Protein AF-A0A2G6BCM5-F1 (afdb_monomer)

Secondary structure (DSSP, 8-state):
-----------------S----S------HHHHHHHHHHHHHHHHHHHHHHHHTTSTTTHHHHHHHHHHHHHHHTHHHHHHHHHHHHHHHHHHHHHHHTTT-

pLDDT: mean 72.97, std 20.81, range [36.59, 98.31]

Sequence (102 aa):
MWEGKKLPKLTSNHQEYEVKLGKHIIFFNKNYRYIFIINELVLGVIFIVGSVFFFFESLKTAGIILFVVGSAQLFIRPILKILHATTLRKINQANQRYEMMD

Radius of gyration: 22.01 Å; Cα contacts (8 Å, |Δi|>4): 28; chains: 1; bounding box: 38×27×80 Å

Solvent-accessible surface area (backbone atoms only — not comparable to full-atom values): 6339 Å² total; per-residue (Å²): 141,84,83,80,82,79,73,84,85,84,77,79,92,88,80,93,72,96,67,88,81,69,92,66,80,72,83,66,54,78,65,54,59,54,53,53,54,48,53,53,51,52,42,52,49,36,47,53,54,19,56,58,2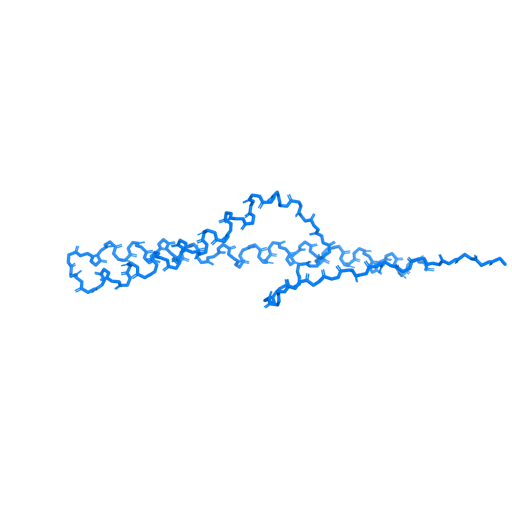4,64,79,36,83,92,36,30,68,60,15,51,52,33,43,54,54,35,56,60,58,60,48,53,63,59,52,56,50,51,59,48,54,61,52,53,54,56,54,54,55,51,55,56,53,53,72,73,75,113

Foldseek 3Di:
DDDDPDDDDDDDDDDDDDDPPPDDCPCPPPVVVVVVVVLVVVLVVLLVVLVVLCVPPVSVVVSVVSVVVSVVSVVPVVVVVVVSVVVVVVVVVVVVVVVVVD

Structure (mmCIF, N/CA/C/O backbone):
data_AF-A0A2G6BCM5-F1
#
_entry.id   AF-A0A2G6BCM5-F1
#
loop_
_atom_site.group_PDB
_atom_site.id
_atom_site.type_symbol
_atom_site.label_atom_id
_atom_site.label_alt_id
_atom_site.label_comp_id
_atom_site.label_asym_id
_atom_site.label_entity_id
_atom_site.label_seq_id
_atom_site.pdbx_PDB_ins_code
_atom_site.Cartn_x
_atom_site.Cartn_y
_atom_site.Cartn_z
_atom_site.occupancy
_atom_site.B_iso_or_equiv
_atom_site.auth_seq_id
_atom_site.auth_comp_id
_atom_site.auth_asym_id
_atom_site.auth_atom_id
_atom_site.pdbx_PDB_model_num
ATOM 1 N N . MET A 1 1 ? 13.187 -2.005 -59.687 1.00 42.97 1 MET A N 1
ATOM 2 C CA . MET A 1 1 ? 13.797 -2.716 -58.546 1.00 42.97 1 MET A CA 1
ATOM 3 C C . MET A 1 1 ? 13.168 -2.131 -57.287 1.00 42.97 1 MET A C 1
ATOM 5 O O . MET A 1 1 ? 13.555 -1.053 -56.866 1.00 42.97 1 MET A O 1
ATOM 9 N N . TRP A 1 2 ? 12.076 -2.732 -56.813 1.00 48.53 2 TRP A N 1
ATOM 10 C CA . TRP A 1 2 ? 11.314 -2.255 -55.654 1.00 48.53 2 TRP A CA 1
ATOM 11 C C . TRP A 1 2 ? 11.614 -3.180 -54.477 1.00 48.53 2 TRP A C 1
ATOM 13 O O . TRP A 1 2 ? 11.211 -4.340 -54.515 1.00 48.53 2 TRP A O 1
ATOM 23 N N . GLU A 1 3 ? 12.286 -2.685 -53.439 1.00 52.31 3 GLU A N 1
ATOM 24 C CA . GLU A 1 3 ? 12.360 -3.379 -52.151 1.00 52.31 3 GLU A CA 1
ATOM 25 C C . GLU A 1 3 ? 11.439 -2.683 -51.149 1.00 52.31 3 GLU A C 1
ATOM 27 O O . GLU A 1 3 ? 11.685 -1.571 -50.680 1.00 52.31 3 GLU A O 1
ATOM 32 N N . GLY A 1 4 ? 10.316 -3.341 -50.864 1.00 55.62 4 GLY A N 1
ATOM 33 C CA . GLY A 1 4 ? 9.338 -2.890 -49.888 1.00 55.62 4 GLY A CA 1
ATOM 34 C C . GLY A 1 4 ? 9.919 -2.916 -48.478 1.00 55.62 4 GLY A C 1
ATOM 35 O O . GLY A 1 4 ? 10.125 -3.985 -47.900 1.00 55.62 4 GLY A O 1
ATOM 36 N N . LYS A 1 5 ? 10.113 -1.735 -47.886 1.00 59.44 5 LYS A N 1
ATOM 37 C CA . LYS A 1 5 ? 10.359 -1.599 -46.448 1.00 59.44 5 LYS A CA 1
ATOM 38 C C . LYS A 1 5 ? 9.104 -2.066 -45.706 1.00 59.44 5 LYS A C 1
ATOM 40 O O . LYS A 1 5 ? 8.089 -1.373 -45.678 1.00 59.44 5 LYS A O 1
ATOM 45 N N . LYS A 1 6 ? 9.142 -3.276 -45.141 1.00 53.69 6 LYS A N 1
ATOM 46 C CA . LYS A 1 6 ? 8.050 -3.817 -44.320 1.00 53.69 6 LYS A CA 1
ATOM 47 C C . LYS A 1 6 ? 7.919 -2.972 -43.053 1.00 53.69 6 LYS A C 1
ATOM 49 O O . LYS A 1 6 ? 8.758 -3.050 -42.161 1.00 53.69 6 LYS A O 1
ATOM 54 N N . LEU A 1 7 ? 6.856 -2.175 -42.976 1.00 58.16 7 LEU A N 1
ATOM 55 C CA . LEU A 1 7 ? 6.463 -1.497 -41.744 1.00 58.16 7 LEU A CA 1
ATOM 56 C C . LEU A 1 7 ? 6.103 -2.550 -40.673 1.00 58.16 7 LEU A C 1
ATOM 58 O O . LEU A 1 7 ? 5.454 -3.551 -41.000 1.00 58.16 7 LEU A O 1
ATOM 62 N N . PRO A 1 8 ? 6.503 -2.362 -39.402 1.00 53.88 8 PRO A N 1
ATOM 63 C CA . PRO A 1 8 ? 6.144 -3.282 -38.331 1.00 53.88 8 PRO A CA 1
ATOM 64 C C . PRO A 1 8 ? 4.622 -3.292 -38.129 1.00 53.88 8 PRO A C 1
ATOM 66 O O . PRO A 1 8 ? 4.003 -2.253 -37.902 1.00 53.88 8 PRO A O 1
ATOM 69 N N . LYS A 1 9 ? 4.010 -4.480 -38.207 1.00 43.50 9 LYS A N 1
ATOM 70 C CA . LYS A 1 9 ? 2.583 -4.679 -37.922 1.00 43.50 9 LYS A CA 1
ATOM 71 C C . LYS A 1 9 ? 2.317 -4.429 -36.436 1.00 43.50 9 LYS A C 1
ATOM 73 O O . LYS A 1 9 ? 2.774 -5.189 -35.587 1.00 43.50 9 LYS A O 1
ATOM 78 N N . LEU A 1 10 ? 1.554 -3.382 -36.133 1.00 54.22 10 LEU A N 1
ATOM 79 C CA . LEU A 1 10 ? 1.018 -3.118 -34.800 1.00 54.22 10 LEU A CA 1
ATOM 80 C C . LEU A 1 10 ? -0.303 -3.879 -34.654 1.00 54.22 10 LEU A C 1
ATOM 82 O O . LEU A 1 10 ? -1.333 -3.452 -35.169 1.00 54.22 10 LEU A O 1
ATOM 86 N N . THR A 1 11 ? -0.265 -5.039 -33.999 1.00 40.94 11 THR A N 1
ATOM 87 C CA . THR A 1 11 ? -1.452 -5.872 -33.765 1.00 40.94 11 THR A CA 1
ATOM 88 C C . THR A 1 11 ? -1.962 -5.726 -32.326 1.00 40.94 11 THR A C 1
ATOM 90 O O . THR A 1 11 ? -1.314 -6.215 -31.407 1.00 40.94 11 THR A O 1
ATOM 93 N N . SER A 1 12 ? -3.135 -5.085 -32.200 1.00 42.16 12 SER A N 1
ATOM 94 C CA . SER A 1 12 ? -4.279 -5.352 -31.292 1.00 42.16 12 SER A CA 1
ATOM 95 C C . SER A 1 12 ? -4.035 -5.431 -29.763 1.00 42.16 12 SER A C 1
ATOM 97 O O . SER A 1 12 ? -3.332 -6.318 -29.300 1.00 42.16 12 SER A O 1
ATOM 99 N N . ASN A 1 13 ? -4.524 -4.473 -28.952 1.00 39.81 13 ASN A N 1
ATOM 100 C CA . ASN A 1 13 ? -5.856 -4.448 -28.280 1.00 39.81 13 ASN A CA 1
ATOM 101 C C . ASN A 1 13 ? -5.912 -5.380 -27.035 1.00 39.81 13 ASN A C 1
ATOM 103 O O . ASN A 1 13 ? -5.481 -6.519 -27.136 1.00 39.81 13 ASN A O 1
ATOM 107 N N . HIS A 1 14 ? -6.363 -5.073 -25.810 1.00 41.56 14 HIS A N 1
ATOM 108 C CA . HIS A 1 14 ? -7.232 -4.079 -25.158 1.00 41.56 14 HIS A CA 1
ATOM 109 C C . HIS A 1 14 ? -6.711 -3.869 -23.708 1.00 41.56 14 HIS A C 1
ATOM 111 O O . HIS A 1 14 ? -5.975 -4.716 -23.200 1.00 41.56 14 HIS A O 1
ATOM 117 N N . GLN A 1 15 ? -7.224 -2.834 -23.030 1.00 38.72 15 GLN A N 1
ATOM 118 C CA . GLN A 1 15 ? -7.116 -2.463 -21.601 1.00 38.72 15 GLN A CA 1
ATOM 119 C C . GLN A 1 15 ? -6.248 -1.221 -21.355 1.00 38.72 15 GLN A C 1
ATOM 121 O O . GLN A 1 15 ? -5.087 -1.282 -20.950 1.00 38.72 15 GLN A O 1
ATOM 126 N N . GLU A 1 16 ? -6.875 -0.074 -21.615 1.00 39.69 16 GLU A N 1
ATOM 127 C CA . GLU A 1 16 ? -6.478 1.237 -21.120 1.00 39.69 16 GLU A CA 1
ATOM 128 C C . GLU A 1 16 ? -6.534 1.252 -19.589 1.00 39.69 16 GLU A C 1
ATOM 130 O O . GLU A 1 16 ? -7.591 1.411 -18.995 1.00 39.69 16 GLU A O 1
ATOM 135 N N . TYR A 1 17 ? -5.367 1.102 -18.964 1.00 40.19 17 TYR A N 1
ATOM 136 C CA . TYR A 1 17 ? -4.928 2.023 -17.921 1.00 40.19 17 TYR A CA 1
ATOM 137 C C . TYR A 1 17 ? -3.468 2.407 -18.205 1.00 40.19 17 TYR A C 1
ATOM 139 O O . TYR A 1 17 ? -2.574 1.582 -18.390 1.00 40.19 17 TYR A O 1
ATOM 147 N N . GLU A 1 18 ? -3.294 3.713 -18.301 1.00 36.59 18 GLU A N 1
ATOM 148 C CA . GLU A 1 18 ? -2.152 4.543 -18.651 1.00 36.59 18 GLU A CA 1
ATOM 149 C C . GLU A 1 18 ? -0.851 4.250 -17.871 1.00 36.59 18 GLU A C 1
ATOM 151 O O . GLU A 1 18 ? -0.595 4.818 -16.821 1.00 36.59 18 GLU A O 1
ATOM 156 N N . VAL A 1 19 ? 0.029 3.412 -18.428 1.00 38.56 19 VAL A N 1
ATOM 157 C CA . VAL A 1 19 ? 1.472 3.688 -18.573 1.00 38.56 19 VAL A CA 1
ATOM 158 C C . VAL A 1 19 ? 1.907 2.912 -19.813 1.00 38.56 19 VAL A C 1
ATOM 160 O O . VAL A 1 19 ? 1.927 1.683 -19.795 1.00 38.56 19 VAL A O 1
ATOM 163 N N . LYS A 1 20 ? 2.244 3.603 -20.911 1.00 37.00 20 LYS A N 1
ATOM 164 C CA . LYS A 1 20 ? 2.889 2.971 -22.070 1.00 37.00 20 LYS A CA 1
ATOM 165 C C . LYS A 1 20 ? 4.204 2.351 -21.589 1.00 37.00 20 LYS A C 1
ATOM 167 O O . LYS A 1 20 ? 5.213 3.044 -21.488 1.00 37.00 20 LYS A O 1
ATOM 172 N N . LEU A 1 21 ? 4.183 1.053 -21.281 1.00 48.91 21 LEU A N 1
ATOM 173 C CA . LEU A 1 21 ? 5.366 0.206 -21.181 1.00 48.91 21 LEU A CA 1
ATOM 174 C C . LEU A 1 21 ? 5.974 0.145 -22.583 1.00 48.91 21 LEU A C 1
ATOM 176 O O . LEU A 1 21 ? 5.679 -0.728 -23.397 1.00 48.91 21 LEU A O 1
ATOM 180 N N . GLY A 1 22 ? 6.728 1.191 -22.908 1.00 41.69 22 GLY A N 1
ATOM 181 C CA . GLY A 1 22 ? 7.349 1.377 -24.200 1.00 41.69 22 GLY A CA 1
ATOM 182 C C . GLY A 1 22 ? 8.393 0.299 -24.422 1.00 41.69 22 GLY A C 1
ATOM 183 O O . GLY A 1 22 ? 9.436 0.325 -23.787 1.00 41.69 22 GLY A O 1
ATOM 184 N N . LYS A 1 23 ? 8.092 -0.626 -25.338 1.00 45.06 23 LYS A N 1
ATOM 185 C CA . LYS A 1 23 ? 9.005 -1.266 -26.305 1.00 45.06 23 LYS A CA 1
ATOM 186 C C . LYS A 1 23 ? 10.352 -1.825 -25.797 1.00 45.06 23 LYS A C 1
ATOM 188 O O . LYS A 1 23 ? 11.214 -2.134 -26.606 1.00 45.06 23 LYS A O 1
ATOM 193 N N . HIS A 1 24 ? 10.519 -2.032 -24.499 1.00 45.91 24 HIS A N 1
ATOM 194 C CA . HIS A 1 24 ? 11.503 -2.934 -23.922 1.00 45.91 24 HIS A CA 1
ATOM 195 C C . HIS A 1 24 ? 10.734 -3.924 -23.069 1.00 45.91 24 HIS A C 1
ATOM 197 O O . HIS A 1 24 ? 10.366 -3.655 -21.926 1.00 45.91 24 HIS A O 1
ATOM 203 N N . ILE A 1 25 ? 10.448 -5.067 -23.683 1.00 44.09 25 ILE A N 1
ATOM 204 C CA . ILE A 1 25 ? 9.916 -6.238 -23.010 1.00 44.09 25 ILE A CA 1
ATOM 205 C C . ILE A 1 25 ? 11.031 -6.693 -22.063 1.00 44.09 25 ILE A C 1
ATOM 207 O O . ILE A 1 25 ? 11.890 -7.489 -22.428 1.00 44.09 25 ILE A O 1
ATOM 211 N N . ILE A 1 26 ? 11.076 -6.142 -20.848 1.00 51.19 26 ILE A N 1
ATOM 212 C CA . ILE A 1 26 ? 11.678 -6.879 -19.744 1.00 51.19 26 ILE A CA 1
ATOM 213 C C . ILE A 1 26 ? 10.831 -8.144 -19.700 1.00 51.19 26 ILE A C 1
ATOM 215 O O . ILE A 1 26 ? 9.616 -8.048 -19.513 1.00 51.19 26 ILE A O 1
ATOM 219 N N . PHE A 1 27 ? 11.434 -9.299 -19.984 1.00 47.53 27 PHE A N 1
ATOM 220 C CA . PHE A 1 27 ? 10.781 -10.599 -19.879 1.00 47.53 27 PHE A CA 1
ATOM 221 C C . PHE A 1 27 ? 10.456 -10.856 -18.402 1.00 47.53 27 PHE A C 1
ATOM 223 O O . PHE A 1 27 ? 11.071 -11.682 -17.736 1.00 47.53 27 PHE A O 1
ATOM 230 N N . PHE A 1 28 ? 9.492 -10.119 -17.854 1.00 53.31 28 PHE A N 1
ATOM 231 C CA . PHE A 1 28 ? 8.815 -10.511 -16.643 1.00 53.31 28 PHE A CA 1
ATOM 232 C C . PHE A 1 28 ? 8.059 -11.769 -17.026 1.00 53.31 28 PHE A C 1
ATOM 234 O O . PHE A 1 28 ? 7.076 -11.723 -17.768 1.00 53.31 28 PHE A O 1
ATOM 241 N N . ASN A 1 29 ? 8.586 -12.908 -16.576 1.00 54.97 29 ASN A N 1
ATOM 242 C CA . ASN A 1 29 ? 7.911 -14.189 -16.687 1.00 54.97 29 ASN A CA 1
ATOM 243 C C . ASN A 1 29 ? 6.435 -13.989 -16.301 1.00 54.97 29 ASN A C 1
ATOM 245 O O . ASN A 1 29 ? 6.143 -13.218 -15.384 1.00 54.97 29 ASN A O 1
ATOM 249 N N . LYS A 1 30 ? 5.503 -14.645 -17.000 1.00 62.16 30 LYS A N 1
ATOM 250 C CA . LYS A 1 30 ? 4.047 -14.428 -16.870 1.00 62.16 30 LYS A C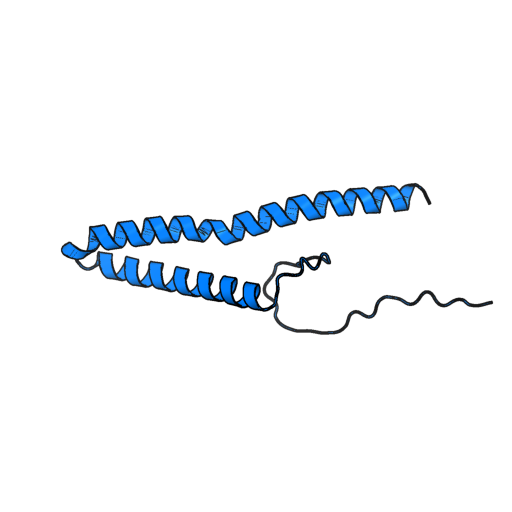A 1
ATOM 251 C C . LYS A 1 30 ? 3.588 -14.433 -15.398 1.00 62.16 30 LYS A C 1
ATOM 253 O O . LYS A 1 30 ? 2.688 -13.688 -15.022 1.00 62.16 30 LYS A O 1
ATOM 258 N N . ASN A 1 31 ? 4.298 -15.189 -14.562 1.00 70.81 31 ASN A N 1
ATOM 259 C CA . ASN A 1 31 ? 4.143 -15.297 -13.111 1.00 70.81 31 ASN A CA 1
ATOM 260 C C . ASN A 1 31 ? 4.344 -13.968 -12.346 1.00 70.81 31 ASN A C 1
ATOM 262 O O . ASN A 1 31 ? 3.590 -13.685 -11.420 1.00 70.81 31 ASN A O 1
ATOM 266 N N . TYR A 1 32 ? 5.287 -13.107 -12.744 1.00 69.56 32 TYR A N 1
ATOM 267 C CA . TYR A 1 32 ? 5.549 -11.825 -12.066 1.00 69.56 32 TYR A CA 1
ATOM 268 C C . TYR A 1 32 ? 4.400 -10.825 -12.206 1.00 69.56 32 TYR A C 1
ATOM 270 O O . TYR A 1 32 ? 4.173 -10.019 -11.304 1.00 69.56 32 TYR A O 1
ATOM 278 N N . ARG A 1 33 ? 3.636 -10.895 -13.304 1.00 72.62 33 ARG A N 1
ATOM 279 C CA . ARG A 1 33 ? 2.440 -10.063 -13.478 1.00 72.62 33 ARG A CA 1
ATOM 280 C C . ARG A 1 33 ? 1.377 -10.401 -12.433 1.00 72.62 33 ARG A C 1
ATOM 282 O O . ARG A 1 33 ? 0.765 -9.491 -11.883 1.00 72.62 33 ARG A O 1
ATOM 289 N N . TYR A 1 34 ? 1.180 -11.687 -12.144 1.00 79.31 34 TYR A N 1
ATOM 290 C CA . TYR A 1 34 ? 0.244 -12.120 -11.107 1.00 79.31 34 TYR A CA 1
ATOM 291 C C . TYR A 1 34 ? 0.713 -11.689 -9.719 1.00 79.31 34 TYR A C 1
ATOM 293 O O . TYR A 1 34 ? -0.087 -11.147 -8.969 1.00 79.31 34 TYR A O 1
ATOM 301 N N . ILE A 1 35 ? 2.007 -11.829 -9.410 1.00 81.38 35 ILE A N 1
ATOM 302 C CA . ILE A 1 35 ? 2.578 -11.383 -8.128 1.00 81.38 35 ILE A CA 1
ATOM 303 C C . ILE A 1 35 ? 2.333 -9.886 -7.907 1.00 81.38 35 ILE A C 1
ATOM 305 O O . ILE A 1 35 ? 1.905 -9.490 -6.829 1.00 81.38 35 ILE A O 1
ATOM 309 N N . PHE A 1 36 ? 2.542 -9.056 -8.932 1.00 82.44 36 PHE A N 1
ATOM 310 C CA . PHE A 1 36 ? 2.302 -7.617 -8.838 1.00 82.44 36 PHE A CA 1
ATOM 311 C C . PHE A 1 36 ? 0.828 -7.280 -8.566 1.00 82.44 36 PHE A C 1
ATOM 313 O O . PHE A 1 36 ? 0.532 -6.483 -7.681 1.00 82.44 36 PHE A O 1
ATOM 320 N N . ILE A 1 37 ? -0.100 -7.914 -9.293 1.00 84.75 37 ILE A N 1
ATOM 321 C CA . ILE A 1 37 ? -1.545 -7.707 -9.102 1.00 84.75 37 ILE A CA 1
ATOM 322 C C . ILE A 1 37 ? -1.995 -8.213 -7.726 1.00 84.75 37 ILE A C 1
ATOM 324 O O . ILE A 1 37 ? -2.794 -7.567 -7.059 1.00 84.75 37 ILE A O 1
ATOM 328 N N . ILE A 1 38 ? -1.473 -9.350 -7.269 1.00 89.25 38 ILE A N 1
ATOM 329 C CA . ILE A 1 38 ? -1.779 -9.875 -5.935 1.00 89.25 38 ILE A CA 1
ATOM 330 C C . ILE A 1 38 ? -1.262 -8.915 -4.864 1.00 89.25 38 ILE A C 1
ATOM 332 O O . ILE A 1 38 ? -1.997 -8.591 -3.940 1.00 89.25 38 ILE A O 1
ATOM 336 N N . ASN A 1 39 ? -0.036 -8.412 -5.003 1.00 90.69 39 ASN A N 1
ATOM 337 C CA . ASN A 1 39 ? 0.548 -7.465 -4.056 1.00 90.69 39 ASN A CA 1
ATOM 338 C C . ASN A 1 39 ? -0.283 -6.177 -3.930 1.00 90.69 39 ASN A C 1
ATOM 340 O O . ASN A 1 39 ? -0.426 -5.626 -2.844 1.00 90.69 39 ASN A O 1
ATOM 344 N N . GLU A 1 40 ? -0.868 -5.722 -5.032 1.00 89.62 40 GLU A N 1
ATOM 345 C CA . GLU A 1 40 ? -1.808 -4.601 -5.074 1.00 89.62 40 GLU A CA 1
ATOM 346 C C . GLU A 1 40 ? -3.121 -4.871 -4.339 1.00 89.62 40 GLU A C 1
ATOM 348 O O . GLU A 1 40 ? -3.609 -4.025 -3.592 1.00 89.62 40 GLU A O 1
ATOM 353 N N . LEU A 1 41 ? -3.685 -6.066 -4.513 1.00 94.00 41 LEU A N 1
ATOM 354 C CA . LEU A 1 41 ? -4.897 -6.469 -3.802 1.00 94.00 41 LEU A CA 1
ATOM 355 C C . LEU A 1 41 ? -4.632 -6.627 -2.302 1.00 94.00 41 LEU A C 1
ATOM 357 O O . LEU A 1 41 ? -5.407 -6.136 -1.486 1.00 94.00 41 LEU A O 1
ATOM 361 N N . VAL A 1 42 ? -3.510 -7.254 -1.938 1.00 94.50 42 VAL A N 1
ATOM 362 C CA . VAL A 1 42 ? -3.064 -7.402 -0.545 1.00 94.50 42 VAL A CA 1
ATOM 363 C C . VAL A 1 42 ? -2.885 -6.035 0.111 1.00 94.50 42 VAL A C 1
ATOM 365 O O . VAL A 1 42 ? -3.332 -5.846 1.238 1.00 94.50 42 VAL A O 1
ATOM 368 N N . LEU A 1 43 ? -2.300 -5.068 -0.602 1.00 94.81 43 LEU A N 1
ATOM 369 C CA . LEU A 1 43 ? -2.160 -3.694 -0.125 1.00 94.81 43 LEU A CA 1
ATOM 370 C C . LEU A 1 43 ? -3.517 -3.081 0.238 1.00 94.81 43 LEU A C 1
ATOM 372 O O . LEU A 1 43 ? -3.683 -2.560 1.340 1.00 94.81 43 LEU A O 1
ATOM 376 N N . GLY A 1 44 ? -4.496 -3.185 -0.665 1.00 95.38 44 GLY A N 1
ATOM 377 C CA . GLY A 1 44 ? -5.854 -2.701 -0.420 1.00 95.38 44 GLY A CA 1
ATOM 378 C C . GLY A 1 44 ? -6.497 -3.365 0.798 1.00 95.38 44 GLY A C 1
ATOM 379 O O . GLY A 1 44 ? -7.060 -2.681 1.650 1.00 95.38 44 GLY A O 1
ATOM 380 N N . VAL A 1 45 ? -6.349 -4.687 0.932 1.00 97.75 45 VAL A N 1
ATOM 381 C CA . VAL A 1 45 ? -6.867 -5.441 2.084 1.00 97.75 45 VAL A CA 1
ATOM 382 C C . VAL A 1 45 ? -6.221 -4.980 3.391 1.00 97.75 45 VAL A C 1
ATOM 384 O O . VAL A 1 45 ? -6.940 -4.736 4.356 1.00 97.75 45 VAL A O 1
ATOM 387 N N . ILE A 1 46 ? -4.898 -4.802 3.428 1.00 97.25 46 ILE A N 1
ATOM 388 C CA . ILE A 1 46 ? -4.178 -4.307 4.612 1.00 97.25 46 ILE A CA 1
ATOM 389 C C . ILE A 1 46 ? -4.716 -2.941 5.045 1.00 97.25 46 ILE A C 1
ATOM 391 O O . ILE A 1 46 ? -4.969 -2.739 6.232 1.00 97.25 46 ILE A O 1
ATOM 395 N N . PHE A 1 47 ? -4.940 -2.020 4.104 1.00 97.00 47 PHE A N 1
ATOM 396 C CA . PHE A 1 47 ? -5.487 -0.700 4.422 1.00 97.00 47 PHE A CA 1
ATOM 397 C C . PHE A 1 47 ? -6.933 -0.771 4.920 1.00 97.00 47 PHE A C 1
ATOM 399 O O . PHE A 1 47 ? -7.280 -0.077 5.875 1.00 97.00 47 PHE A O 1
ATOM 406 N N . ILE A 1 48 ? -7.774 -1.624 4.336 1.00 98.31 48 ILE A N 1
ATOM 407 C CA . ILE A 1 48 ? -9.162 -1.793 4.787 1.00 98.31 48 ILE A CA 1
ATOM 408 C C . ILE A 1 48 ? -9.190 -2.383 6.200 1.00 98.31 48 ILE A C 1
ATOM 410 O O . ILE A 1 48 ? -9.826 -1.821 7.089 1.00 98.31 48 ILE A O 1
ATOM 414 N N . VAL A 1 49 ? -8.457 -3.474 6.437 1.00 98.12 49 VAL A N 1
ATOM 415 C CA . VAL A 1 49 ? -8.391 -4.130 7.751 1.00 98.12 49 VAL A CA 1
ATOM 416 C C . VAL A 1 49 ? -7.777 -3.199 8.797 1.00 98.12 49 VAL A C 1
ATOM 418 O O . VAL A 1 49 ? -8.335 -3.046 9.881 1.00 98.12 49 VAL A O 1
ATOM 421 N N . GLY A 1 50 ? -6.679 -2.518 8.459 1.00 97.44 50 GLY A N 1
ATOM 422 C CA . GLY A 1 50 ? -6.052 -1.516 9.318 1.00 97.44 50 GLY A CA 1
ATOM 423 C C . GLY A 1 50 ? -7.023 -0.400 9.696 1.00 97.44 50 GLY A C 1
ATOM 424 O O . GLY A 1 50 ? -7.132 -0.068 10.872 1.00 97.44 50 GLY A O 1
ATOM 425 N N . SER A 1 51 ? -7.806 0.102 8.735 1.00 97.56 51 SER A N 1
ATOM 426 C CA . SER A 1 51 ? -8.854 1.103 8.982 1.00 97.56 51 SER A CA 1
ATOM 427 C C . SER A 1 51 ? -9.920 0.592 9.952 1.00 97.56 51 SER A C 1
ATOM 429 O O . SER A 1 51 ? -10.319 1.313 10.861 1.00 97.56 51 SER A O 1
ATOM 431 N N . VAL A 1 52 ? -10.357 -0.663 9.806 1.00 98.19 52 VAL A N 1
ATOM 432 C CA . VAL A 1 52 ? -11.335 -1.281 10.718 1.00 98.19 52 VAL A CA 1
ATOM 433 C C . VAL A 1 52 ? -10.772 -1.414 12.139 1.00 98.19 52 VAL A C 1
ATOM 435 O O . VAL A 1 52 ? -11.502 -1.243 13.113 1.00 98.19 52 VAL A O 1
ATOM 438 N N . PHE A 1 53 ? -9.469 -1.658 12.297 1.00 97.81 53 PHE A N 1
ATOM 439 C CA . PHE A 1 53 ? -8.852 -1.776 13.622 1.00 97.81 53 PHE A CA 1
ATOM 440 C C . PHE A 1 53 ? -8.882 -0.464 14.416 1.00 97.81 53 PHE A C 1
ATOM 442 O O . PHE A 1 53 ? -8.925 -0.508 15.642 1.00 97.81 53 PHE A O 1
ATOM 449 N N . PHE A 1 54 ? -8.942 0.696 13.754 1.00 96.19 54 PHE A N 1
ATOM 450 C CA . PHE A 1 54 ? -9.063 1.991 14.434 1.00 96.19 54 PHE A CA 1
ATOM 451 C C . PHE A 1 54 ? -10.399 2.196 15.165 1.00 96.19 54 PHE A C 1
ATOM 453 O O . PHE A 1 54 ? -10.479 3.082 16.013 1.00 96.19 54 PHE A O 1
ATOM 460 N N . PHE A 1 55 ? -11.423 1.379 14.896 1.00 97.50 55 PHE A N 1
ATOM 461 C CA . PHE A 1 55 ? -12.696 1.426 15.626 1.00 97.50 55 PHE A CA 1
ATOM 462 C C . PHE A 1 55 ? -12.618 0.786 17.021 1.00 97.50 55 PHE A C 1
ATOM 464 O O . PHE A 1 55 ? -13.529 0.971 17.826 1.00 97.50 55 PHE A O 1
ATOM 471 N N . PHE A 1 56 ? -11.546 0.047 17.326 1.00 97.38 56 PHE A N 1
ATOM 472 C CA . PHE A 1 56 ? -11.376 -0.658 18.594 1.00 97.38 56 PHE A CA 1
ATOM 473 C C . PHE A 1 56 ? -10.072 -0.221 19.265 1.00 97.38 56 PHE A C 1
ATOM 475 O O . PHE A 1 56 ? -8.986 -0.460 18.738 1.00 97.38 56 PHE A O 1
ATOM 482 N N . GLU A 1 57 ? -10.152 0.366 20.463 1.00 96.25 57 GLU A N 1
ATOM 483 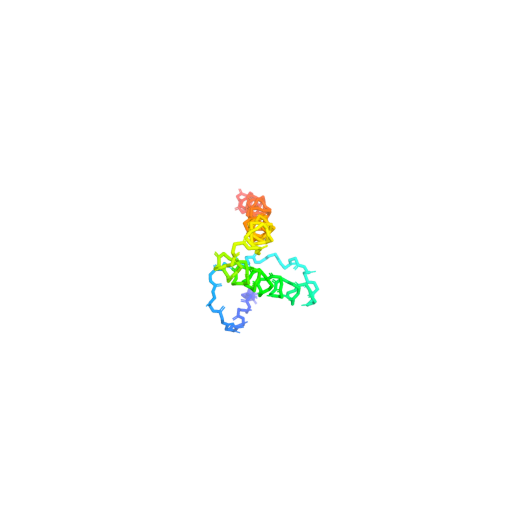C CA . GLU A 1 57 ? -8.963 0.894 21.156 1.00 96.25 57 GLU A CA 1
ATOM 484 C C . GLU A 1 57 ? -7.901 -0.198 21.403 1.00 96.25 57 GLU A C 1
ATOM 486 O O . GLU A 1 57 ? -6.707 0.054 21.264 1.00 96.25 57 GLU A O 1
ATOM 491 N N . SER A 1 58 ? -8.324 -1.442 21.663 1.00 97.19 58 SER A N 1
ATOM 492 C CA . SER A 1 58 ? -7.428 -2.594 21.850 1.00 97.19 58 SER A CA 1
ATOM 493 C C . SER A 1 58 ? -6.675 -3.023 20.583 1.00 97.19 58 SER A C 1
ATOM 495 O O . SER A 1 58 ? -5.599 -3.609 20.688 1.00 97.19 58 SER A O 1
ATOM 497 N N . LEU A 1 59 ? -7.207 -2.736 19.389 1.00 97.75 59 LEU A N 1
ATOM 498 C CA . LEU A 1 59 ? -6.604 -3.116 18.102 1.00 97.75 59 LEU A CA 1
ATOM 499 C C . LEU A 1 59 ? -5.845 -1.968 17.435 1.00 97.75 59 LEU A C 1
ATOM 501 O O . LEU A 1 59 ? -5.140 -2.183 16.449 1.00 97.75 59 LEU A O 1
ATOM 505 N N . LYS A 1 60 ? -5.934 -0.757 17.978 1.00 97.25 60 LYS A N 1
ATOM 506 C CA . LYS A 1 60 ? -5.366 0.459 17.394 1.00 97.25 60 LYS A CA 1
ATOM 507 C C . LYS A 1 60 ? -3.863 0.359 17.138 1.00 97.25 60 LYS A C 1
ATOM 509 O O . LYS A 1 60 ? -3.404 0.739 16.065 1.00 97.25 60 LYS A O 1
ATOM 514 N N . THR A 1 61 ? -3.101 -0.237 18.057 1.00 97.94 61 THR A N 1
ATOM 515 C CA . THR A 1 61 ? -1.663 -0.492 17.855 1.00 97.94 61 THR A CA 1
ATOM 516 C C . THR A 1 61 ? -1.411 -1.401 16.650 1.00 97.94 61 THR A C 1
ATOM 518 O O . THR A 1 61 ? -0.530 -1.119 15.839 1.00 97.94 61 THR A O 1
ATOM 521 N N . ALA A 1 62 ? -2.211 -2.457 16.477 1.00 97.81 62 ALA A N 1
ATOM 522 C CA . ALA A 1 62 ? -2.117 -3.328 15.308 1.00 97.81 62 ALA A CA 1
ATOM 523 C C . ALA A 1 62 ? -2.530 -2.594 14.018 1.00 97.81 62 ALA A C 1
ATOM 525 O O . ALA A 1 62 ? -1.880 -2.760 12.988 1.00 97.81 62 ALA A O 1
ATOM 526 N N . GLY A 1 63 ? -3.549 -1.729 14.082 1.00 98.00 63 GLY A N 1
ATOM 527 C CA . GLY A 1 63 ? -3.962 -0.870 12.968 1.00 98.00 63 GLY A CA 1
ATOM 528 C C . GLY A 1 63 ? -2.854 0.087 12.518 1.00 98.00 63 GLY A C 1
ATOM 529 O O . GLY A 1 63 ? -2.598 0.214 11.322 1.00 98.00 63 GLY A O 1
ATOM 530 N N . ILE A 1 64 ? -2.131 0.693 13.466 1.00 98.06 64 ILE A N 1
ATOM 531 C CA . ILE A 1 64 ? -0.964 1.545 13.185 1.00 98.06 64 ILE A CA 1
ATOM 532 C C . ILE A 1 64 ? 0.120 0.748 12.453 1.00 98.06 64 ILE A C 1
ATOM 534 O O . ILE A 1 64 ? 0.624 1.203 11.427 1.00 98.06 64 ILE A O 1
ATOM 538 N N . ILE A 1 65 ? 0.455 -0.453 12.935 1.00 98.25 65 ILE A N 1
ATOM 539 C CA . ILE A 1 65 ? 1.464 -1.310 12.293 1.00 98.25 65 ILE A CA 1
ATOM 540 C C . ILE A 1 65 ? 1.038 -1.669 10.862 1.00 98.25 65 ILE A C 1
ATOM 542 O O . ILE A 1 65 ? 1.847 -1.548 9.941 1.00 98.25 65 ILE A O 1
ATOM 546 N N . LEU A 1 66 ? -0.230 -2.043 10.652 1.00 97.62 66 LEU A N 1
ATOM 547 C CA . LE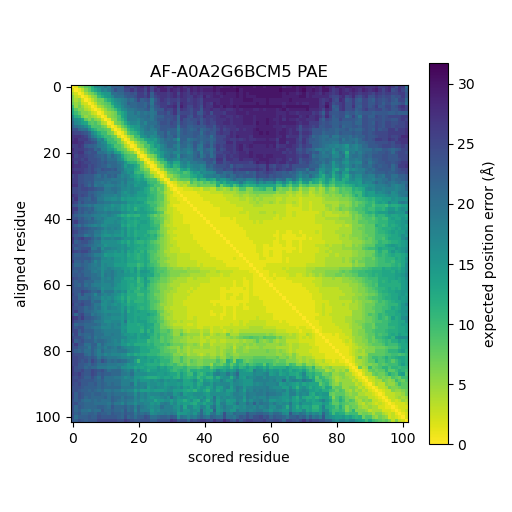U A 1 66 ? -0.770 -2.345 9.322 1.00 97.62 66 LEU A CA 1
ATOM 548 C C . LEU A 1 66 ? -0.651 -1.149 8.373 1.00 97.62 66 LEU A C 1
ATOM 550 O O . LEU A 1 66 ? -0.237 -1.324 7.229 1.00 97.62 66 LEU A O 1
ATOM 554 N N . PHE A 1 67 ? -0.940 0.068 8.836 1.00 96.62 67 PHE A N 1
ATOM 555 C CA . PHE A 1 67 ? -0.771 1.266 8.015 1.00 96.62 67 PHE A CA 1
ATOM 556 C C . PHE A 1 67 ? 0.682 1.617 7.735 1.00 96.62 67 PHE A C 1
ATOM 558 O O . PHE A 1 67 ? 0.975 2.044 6.621 1.00 96.62 67 PHE A O 1
ATOM 565 N N . VAL A 1 68 ? 1.605 1.421 8.677 1.00 97.56 68 VAL A N 1
ATOM 566 C CA . VAL A 1 68 ? 3.037 1.641 8.420 1.00 97.56 68 VAL A CA 1
ATOM 567 C C . VAL A 1 68 ? 3.539 0.665 7.354 1.00 97.56 68 VAL A C 1
ATOM 569 O O . VAL A 1 68 ? 4.169 1.086 6.382 1.00 97.56 68 VAL A O 1
ATOM 572 N N . VAL A 1 69 ? 3.201 -0.621 7.483 1.00 96.25 69 VAL A N 1
ATOM 573 C CA . VAL A 1 69 ? 3.576 -1.656 6.506 1.00 96.25 69 VAL A CA 1
ATOM 574 C C . VAL A 1 69 ? 2.922 -1.394 5.147 1.00 96.25 69 VAL A C 1
ATOM 576 O O . VAL A 1 69 ? 3.612 -1.380 4.128 1.00 96.25 69 VAL A O 1
ATOM 579 N N . GLY A 1 70 ? 1.617 -1.113 5.117 1.00 95.44 70 GLY A N 1
ATOM 580 C CA . GLY A 1 70 ? 0.904 -0.755 3.890 1.00 95.44 70 GLY A CA 1
A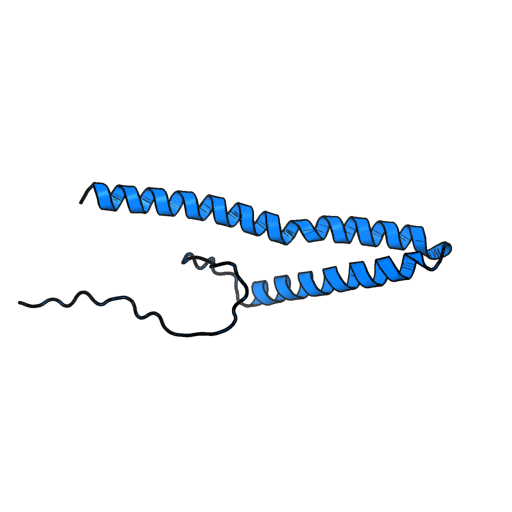TOM 581 C C . GLY A 1 70 ? 1.494 0.492 3.224 1.00 95.44 70 GLY A C 1
ATOM 582 O O . GLY A 1 70 ? 1.708 0.519 2.014 1.00 95.44 70 GLY A O 1
ATOM 583 N N . SER A 1 71 ? 1.862 1.505 4.007 1.00 94.94 71 SER A N 1
ATOM 584 C CA . SER A 1 71 ? 2.499 2.720 3.485 1.00 94.94 71 SER A CA 1
ATOM 585 C C . SER A 1 71 ? 3.868 2.436 2.876 1.00 94.94 71 SER A C 1
ATOM 587 O O . SER A 1 71 ? 4.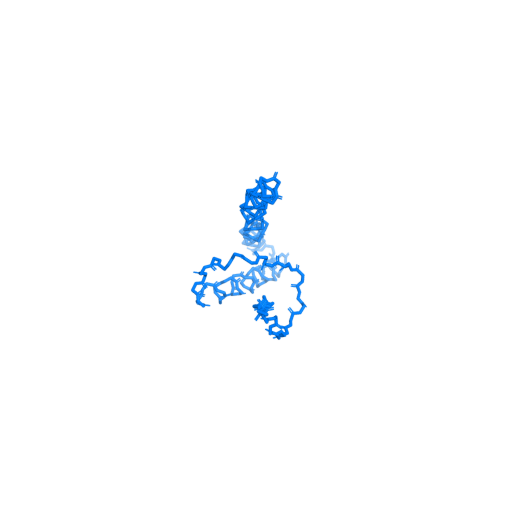176 2.962 1.811 1.00 94.94 71 SER A O 1
ATOM 589 N N . ALA A 1 72 ? 4.672 1.560 3.483 1.00 93.75 72 ALA A N 1
ATOM 590 C CA . ALA A 1 72 ? 5.924 1.111 2.878 1.00 93.75 72 ALA A CA 1
ATOM 591 C C . ALA A 1 72 ? 5.680 0.366 1.548 1.00 93.75 72 ALA A C 1
ATOM 593 O O . ALA A 1 72 ? 6.389 0.581 0.564 1.00 93.75 72 ALA A O 1
ATOM 594 N N . GLN A 1 73 ? 4.635 -0.462 1.484 1.00 91.19 73 GLN A N 1
ATOM 595 C CA . GLN A 1 73 ? 4.278 -1.237 0.294 1.00 91.19 73 GLN A CA 1
ATOM 596 C C . GLN A 1 73 ? 3.760 -0.365 -0.871 1.00 91.19 73 GLN A C 1
ATOM 598 O O . GLN A 1 73 ? 3.985 -0.716 -2.033 1.00 91.19 73 GLN A O 1
ATOM 603 N N . LEU A 1 74 ? 3.174 0.812 -0.603 1.00 90.00 74 LEU A N 1
ATOM 604 C CA . LEU A 1 74 ? 2.786 1.790 -1.637 1.00 90.00 74 LEU A CA 1
ATOM 605 C C . LEU A 1 74 ? 3.966 2.247 -2.512 1.00 90.00 74 LEU A C 1
ATOM 607 O O . LEU A 1 74 ? 3.769 2.575 -3.685 1.00 90.00 74 LEU A O 1
ATOM 611 N N . PHE A 1 75 ? 5.198 2.238 -1.989 1.00 88.19 75 PHE A N 1
ATOM 612 C CA . PHE A 1 75 ? 6.376 2.701 -2.729 1.00 88.19 75 PHE A CA 1
ATOM 613 C C . PHE A 1 75 ? 6.833 1.746 -3.840 1.00 88.19 75 PHE A C 1
ATOM 615 O O . PHE A 1 75 ? 7.594 2.154 -4.719 1.00 88.19 75 PHE A O 1
ATOM 622 N N . ILE A 1 76 ? 6.341 0.504 -3.880 1.00 83.38 76 ILE A N 1
ATOM 623 C CA . ILE A 1 76 ? 6.749 -0.481 -4.893 1.00 83.38 76 ILE A CA 1
ATOM 624 C C . ILE A 1 76 ? 6.450 0.039 -6.311 1.00 83.38 76 ILE A C 1
ATOM 626 O O . ILE A 1 76 ? 7.339 0.068 -7.164 1.00 83.38 76 ILE A O 1
ATOM 630 N N . ARG A 1 77 ? 5.229 0.530 -6.566 1.00 78.44 77 ARG A N 1
ATOM 631 C CA . ARG A 1 77 ? 4.823 1.084 -7.873 1.00 78.44 77 ARG A CA 1
ATOM 632 C C . ARG A 1 77 ? 5.703 2.250 -8.360 1.00 78.44 77 ARG A C 1
ATOM 634 O O . ARG A 1 77 ? 6.201 2.172 -9.489 1.00 78.44 77 ARG A O 1
ATOM 641 N N . PRO A 1 78 ? 5.897 3.335 -7.583 1.00 81.06 78 PRO A N 1
ATOM 642 C CA . PRO A 1 78 ? 6.719 4.458 -8.019 1.00 81.06 78 PRO A CA 1
ATOM 643 C C . PRO A 1 78 ? 8.192 4.077 -8.194 1.00 81.06 78 PRO A C 1
ATOM 645 O O . PRO A 1 78 ? 8.802 4.541 -9.155 1.00 81.06 78 PRO A O 1
ATOM 648 N N . ILE A 1 79 ? 8.752 3.188 -7.361 1.00 81.50 79 ILE A N 1
ATOM 649 C CA . ILE A 1 79 ? 10.134 2.706 -7.528 1.00 81.50 79 ILE A CA 1
ATOM 650 C C . ILE A 1 79 ? 10.299 2.000 -8.879 1.00 81.50 79 ILE A C 1
ATOM 652 O O . ILE A 1 79 ? 11.201 2.346 -9.646 1.00 81.50 79 ILE A O 1
ATOM 656 N N . LEU A 1 80 ? 9.395 1.075 -9.225 1.00 76.44 80 LEU A N 1
ATOM 657 C CA . LEU A 1 80 ? 9.430 0.402 -10.528 1.00 76.44 80 LEU A CA 1
ATOM 658 C C . LEU A 1 80 ? 9.316 1.404 -11.691 1.00 76.44 80 LEU A C 1
ATOM 660 O O . LEU A 1 80 ? 10.035 1.286 -12.685 1.00 76.44 80 LEU A O 1
ATOM 664 N N . LYS A 1 81 ? 8.456 2.423 -11.559 1.00 74.44 81 LYS A N 1
ATOM 665 C CA . LYS A 1 81 ? 8.285 3.473 -12.575 1.00 74.44 81 LYS A CA 1
ATOM 666 C C . LYS A 1 81 ? 9.561 4.303 -12.772 1.00 74.44 81 LYS A C 1
ATOM 668 O O . LYS A 1 81 ? 9.927 4.578 -13.914 1.00 74.44 81 LYS A O 1
ATOM 673 N N . ILE A 1 82 ? 10.256 4.669 -11.693 1.00 77.69 82 ILE A N 1
ATOM 674 C CA . ILE A 1 82 ? 11.511 5.442 -11.738 1.00 77.69 82 ILE A CA 1
ATOM 675 C C . ILE A 1 82 ? 12.637 4.629 -12.394 1.00 77.69 82 ILE A C 1
ATOM 677 O O . ILE A 1 82 ? 13.321 5.124 -13.296 1.00 77.69 82 ILE A O 1
ATOM 681 N N . LEU A 1 83 ? 12.807 3.364 -11.998 1.00 74.69 83 LEU A N 1
ATOM 682 C CA . LEU A 1 83 ? 13.808 2.464 -12.586 1.00 74.69 83 LEU A CA 1
ATOM 683 C C . LEU A 1 83 ? 13.591 2.275 -14.096 1.00 74.69 83 LEU A C 1
ATOM 685 O O . LEU A 1 83 ? 14.540 2.251 -14.883 1.00 74.69 83 LEU A O 1
ATOM 689 N N . HIS A 1 84 ? 12.332 2.206 -14.524 1.00 67.06 84 HIS A N 1
ATOM 690 C CA . HIS A 1 84 ? 12.005 2.091 -15.939 1.00 67.06 84 HIS A CA 1
ATOM 691 C C . HIS A 1 84 ? 12.253 3.398 -16.708 1.00 67.06 84 HIS A C 1
ATOM 693 O O . HIS A 1 84 ? 12.873 3.383 -17.774 1.00 67.06 84 HIS A O 1
ATOM 699 N N . ALA A 1 85 ? 11.833 4.542 -16.156 1.00 73.75 85 ALA A N 1
ATOM 700 C CA . ALA A 1 85 ? 12.010 5.850 -16.788 1.00 73.75 85 ALA A CA 1
ATOM 701 C C . ALA A 1 85 ? 13.491 6.198 -17.021 1.00 73.75 85 ALA A C 1
ATOM 703 O O . ALA A 1 85 ? 13.845 6.747 -18.065 1.00 73.75 85 ALA A O 1
ATOM 704 N N . THR A 1 86 ? 14.369 5.843 -16.082 1.00 70.69 86 THR A N 1
ATOM 705 C CA . THR A 1 86 ? 15.819 6.068 -16.212 1.00 70.69 86 THR A CA 1
ATOM 706 C C . THR A 1 86 ? 16.462 5.181 -17.281 1.00 70.69 86 THR A C 1
ATOM 708 O O . THR A 1 86 ? 17.356 5.637 -17.995 1.00 70.69 86 THR A O 1
ATOM 711 N N . THR A 1 87 ? 15.975 3.950 -17.450 1.00 66.12 87 THR A N 1
ATOM 712 C CA . THR A 1 87 ? 16.470 3.014 -18.471 1.00 66.12 87 THR A CA 1
ATOM 713 C C . THR A 1 87 ? 16.049 3.437 -19.883 1.00 66.12 87 THR A C 1
ATOM 715 O O . THR A 1 87 ? 16.891 3.520 -20.778 1.00 66.12 87 THR A O 1
ATOM 718 N N . LEU A 1 88 ? 14.774 3.795 -20.084 1.00 61.00 88 LEU A N 1
ATOM 719 C CA . LEU A 1 88 ? 14.257 4.243 -21.387 1.00 61.00 88 LEU A CA 1
ATOM 720 C C . LEU A 1 88 ? 14.963 5.503 -21.905 1.00 61.00 88 LEU A C 1
ATOM 722 O O . LEU A 1 88 ? 15.221 5.633 -23.103 1.00 61.00 88 LEU A O 1
ATOM 726 N N . ARG A 1 89 ? 15.314 6.426 -21.002 1.00 63.91 89 ARG A N 1
ATOM 727 C CA . ARG A 1 89 ? 15.982 7.683 -21.361 1.00 63.91 89 ARG A CA 1
ATOM 728 C C . ARG A 1 89 ? 17.364 7.449 -21.982 1.00 63.91 89 ARG A C 1
ATOM 730 O O . ARG A 1 89 ? 17.730 8.169 -22.904 1.00 63.91 89 ARG A O 1
ATOM 737 N N . LYS A 1 90 ? 18.092 6.416 -21.541 1.00 60.75 90 LYS A N 1
ATOM 738 C CA . LYS A 1 90 ? 19.407 6.050 -22.101 1.00 60.75 90 LYS A CA 1
ATOM 739 C C . LYS A 1 90 ? 19.302 5.446 -23.504 1.00 60.75 90 LYS A C 1
ATOM 741 O O . LYS A 1 90 ? 20.122 5.755 -24.360 1.00 60.75 90 LYS A O 1
ATOM 746 N N . ILE A 1 91 ? 18.280 4.627 -23.754 1.00 63.00 91 ILE A N 1
ATOM 747 C CA . ILE A 1 91 ? 18.082 3.962 -25.053 1.00 63.00 91 ILE A CA 1
ATOM 748 C C . ILE A 1 91 ? 17.634 4.961 -26.127 1.00 63.00 91 ILE A C 1
ATOM 750 O O . ILE A 1 91 ? 18.165 4.949 -27.235 1.00 63.00 91 ILE A O 1
ATOM 754 N N . ASN A 1 92 ? 16.716 5.875 -25.796 1.00 62.16 92 ASN A N 1
ATOM 755 C CA . ASN A 1 92 ? 16.273 6.898 -26.748 1.00 62.16 92 ASN A CA 1
ATOM 756 C C . ASN A 1 92 ? 17.410 7.847 -27.155 1.00 62.16 92 ASN A C 1
ATOM 758 O O . ASN A 1 92 ? 17.516 8.189 -28.327 1.00 62.16 92 ASN A O 1
ATOM 762 N N . GLN A 1 93 ? 18.292 8.231 -26.227 1.00 63.75 93 GLN A N 1
ATOM 763 C CA . GLN A 1 93 ? 19.458 9.064 -26.548 1.00 63.75 93 GLN A CA 1
ATOM 764 C C . GLN A 1 93 ? 20.463 8.353 -27.464 1.00 63.75 93 GLN A C 1
ATOM 766 O O . GLN A 1 93 ? 21.070 8.996 -28.316 1.00 63.75 93 GLN A O 1
ATOM 771 N N . ALA A 1 94 ? 20.635 7.037 -27.307 1.00 64.56 94 ALA A N 1
ATOM 772 C CA . ALA A 1 94 ? 21.487 6.251 -28.193 1.00 64.56 94 ALA A CA 1
ATOM 773 C C . ALA A 1 94 ? 20.894 6.171 -29.609 1.00 64.56 94 ALA A C 1
ATOM 775 O O . ALA A 1 94 ? 21.596 6.472 -30.567 1.00 64.56 94 ALA A O 1
ATOM 776 N N . ASN A 1 95 ? 19.599 5.860 -29.740 1.00 64.44 95 ASN A N 1
ATOM 777 C CA . ASN A 1 95 ? 18.931 5.781 -31.045 1.00 64.44 95 ASN A CA 1
ATOM 778 C C . ASN A 1 95 ? 18.926 7.126 -31.788 1.00 64.44 95 ASN A C 1
ATOM 780 O O . ASN A 1 95 ? 19.201 7.151 -32.981 1.00 64.44 95 ASN A O 1
ATOM 784 N N . GLN A 1 96 ? 18.706 8.244 -31.086 1.00 67.12 96 GLN A N 1
ATOM 785 C CA . GLN A 1 96 ? 18.767 9.569 -31.717 1.00 67.12 96 GLN A CA 1
ATOM 786 C C . GLN A 1 96 ? 20.172 9.962 -32.186 1.00 67.12 96 GLN A C 1
ATOM 788 O O . GLN A 1 96 ? 20.299 10.739 -33.122 1.00 67.12 96 GLN A O 1
ATOM 793 N N . ARG A 1 97 ? 21.239 9.437 -31.569 1.00 63.19 97 ARG A N 1
ATOM 794 C CA . ARG A 1 97 ? 22.607 9.662 -32.061 1.00 63.19 97 ARG A CA 1
ATOM 795 C C . ARG A 1 97 ? 22.902 8.894 -33.348 1.00 63.19 97 ARG A C 1
ATOM 797 O O . ARG A 1 97 ? 23.617 9.434 -34.178 1.00 63.19 97 ARG A O 1
ATOM 804 N N . TYR A 1 98 ? 22.354 7.691 -33.522 1.00 64.06 98 TYR A N 1
ATOM 805 C CA . TYR A 1 98 ? 22.521 6.922 -34.761 1.00 64.06 98 TYR A CA 1
ATOM 806 C C . TYR A 1 98 ? 21.810 7.587 -35.949 1.00 64.06 98 TYR A C 1
ATOM 808 O O . TYR A 1 98 ? 22.423 7.741 -36.994 1.00 64.06 98 TYR A O 1
ATOM 816 N N . GLU A 1 99 ? 20.587 8.098 -35.765 1.00 69.19 99 GLU A N 1
ATOM 817 C CA . GLU A 1 99 ? 19.844 8.816 -36.823 1.00 69.19 99 GLU A CA 1
ATOM 818 C C . GLU A 1 99 ? 20.504 10.136 -37.276 1.00 69.19 99 GLU A C 1
ATOM 820 O O . GLU A 1 99 ? 20.120 10.687 -38.298 1.00 69.19 99 GLU A O 1
ATOM 825 N N . MET A 1 100 ? 21.471 10.663 -36.517 1.00 65.06 100 MET A N 1
ATOM 826 C CA . MET A 1 100 ? 22.213 11.892 -36.842 1.00 65.06 100 MET A CA 1
ATOM 827 C C . MET A 1 100 ? 23.576 11.611 -37.501 1.00 65.06 100 MET A C 1
ATOM 829 O O . MET A 1 100 ? 24.298 12.555 -37.824 1.00 65.06 100 MET A O 1
ATOM 833 N N . MET A 1 101 ? 23.973 10.337 -37.609 1.00 62.59 101 MET A N 1
ATOM 834 C CA . MET A 1 101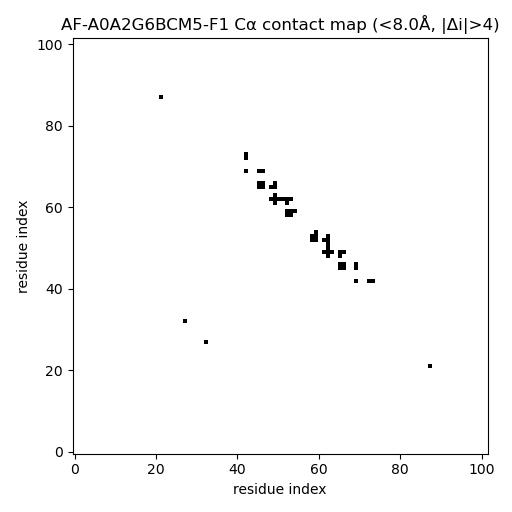 ? 25.244 9.888 -38.198 1.00 62.59 101 MET A CA 1
ATOM 835 C C . MET A 1 101 ? 25.052 9.196 -39.562 1.00 62.59 101 MET A C 1
ATOM 837 O O . MET A 1 101 ? 26.052 8.951 -40.236 1.00 62.59 101 MET A O 1
ATOM 841 N N . ASP A 1 102 ? 23.798 8.930 -39.947 1.00 50.38 102 ASP A N 1
ATOM 842 C CA . ASP A 1 102 ? 23.346 8.439 -41.259 1.00 50.38 102 ASP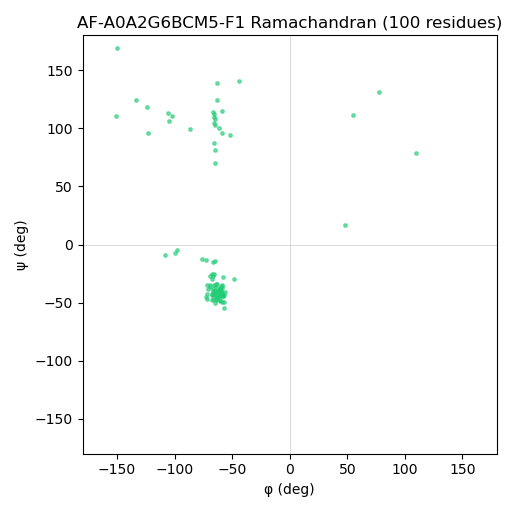 A CA 1
ATOM 843 C C . ASP A 1 102 ? 22.764 9.590 -42.104 1.00 50.38 102 ASP A C 1
ATOM 845 O O . ASP A 1 102 ? 22.897 9.540 -43.350 1.00 50.38 102 ASP A O 1
#

Me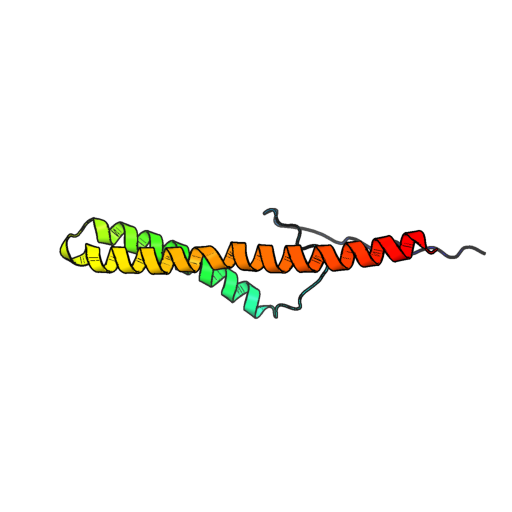an predicted aligned error: 13.04 Å